Protein AF-A0A3D5VCF1-F1 (afdb_monomer)

Radius of gyration: 12.56 Å; Cα contacts (8 Å, |Δi|>4): 148; chains: 1; bounding box: 32×28×27 Å

Foldseek 3Di:
DDFDEAECDDPQARAACSQVVCVVCLPPPHQAYEYEPHDDDLVVLLVNLVSRVVSVHQYEYEYPDQDDPVVQVVSCVVSPHPYYYDYDDDD

Structure (mmCIF, N/CA/C/O backbone):
data_AF-A0A3D5VCF1-F1
#
_entry.id   AF-A0A3D5VCF1-F1
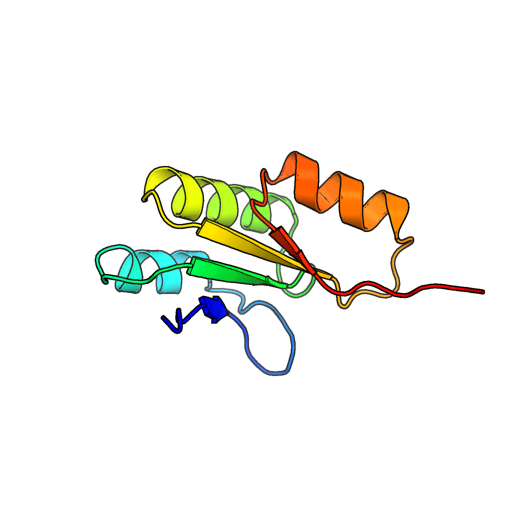#
loop_
_atom_site.group_PDB
_atom_site.id
_atom_site.type_symbol
_atom_site.label_atom_id
_atom_site.label_alt_id
_atom_site.label_comp_id
_atom_site.label_asym_id
_atom_site.label_entity_id
_atom_site.label_seq_id
_atom_site.pdbx_PDB_ins_code
_atom_site.Cartn_x
_atom_site.Cartn_y
_atom_site.Cartn_z
_atom_site.occupancy
_atom_site.B_iso_or_equiv
_atom_site.auth_seq_id
_atom_site.auth_comp_id
_atom_site.auth_asym_id
_atom_site.auth_atom_id
_atom_site.pdbx_PDB_model_num
ATOM 1 N N . MET A 1 1 ? -10.663 -18.111 9.706 1.00 65.00 1 MET A N 1
ATOM 2 C CA . MET A 1 1 ? -11.449 -16.864 9.568 1.00 65.00 1 MET A CA 1
ATOM 3 C C . MET A 1 1 ? -10.914 -16.113 8.357 1.00 65.00 1 MET A C 1
ATOM 5 O O . MET A 1 1 ? -9.700 -15.988 8.267 1.00 65.00 1 MET A O 1
ATOM 9 N N . ALA A 1 2 ? -11.759 -15.688 7.416 1.00 82.50 2 ALA A N 1
ATOM 10 C CA . ALA A 1 2 ? -11.324 -14.938 6.231 1.00 82.50 2 ALA A CA 1
ATOM 11 C C . ALA A 1 2 ? -11.307 -13.425 6.520 1.00 82.50 2 ALA A C 1
ATOM 13 O O . ALA A 1 2 ? -12.178 -12.938 7.240 1.00 82.50 2 ALA A O 1
ATOM 14 N N . GLY A 1 3 ? -10.330 -12.691 5.979 1.00 86.25 3 GLY A N 1
ATOM 15 C CA . GLY A 1 3 ? -10.208 -11.235 6.122 1.00 86.25 3 GLY A CA 1
ATOM 16 C C . GLY A 1 3 ? -10.212 -10.539 4.762 1.00 86.25 3 GLY A C 1
ATOM 17 O O . GLY A 1 3 ? -9.508 -10.966 3.852 1.00 86.25 3 GLY A O 1
ATOM 18 N N . LEU A 1 4 ? -11.001 -9.470 4.621 1.00 92.12 4 LEU A N 1
ATOM 19 C CA . LEU A 1 4 ? -11.035 -8.650 3.407 1.00 92.12 4 LEU A CA 1
ATOM 20 C C . LEU A 1 4 ? -9.918 -7.598 3.439 1.00 92.12 4 LEU A C 1
ATOM 22 O O . LEU A 1 4 ? -9.835 -6.804 4.381 1.00 92.12 4 LEU A O 1
ATOM 26 N N . ILE A 1 5 ? -9.112 -7.563 2.377 1.00 95.88 5 ILE A N 1
ATOM 27 C CA . ILE A 1 5 ? -8.165 -6.481 2.095 1.00 95.88 5 ILE A CA 1
ATOM 28 C C . ILE A 1 5 ? -8.776 -5.608 1.004 1.00 95.88 5 ILE A C 1
ATOM 30 O O . ILE A 1 5 ? -9.022 -6.074 -0.107 1.00 95.88 5 ILE A O 1
ATOM 34 N N . VAL A 1 6 ? -9.020 -4.336 1.312 1.00 97.56 6 VAL A N 1
ATOM 35 C CA . VAL A 1 6 ? -9.490 -3.377 0.306 1.00 97.56 6 VAL A CA 1
ATOM 36 C C . VAL A 1 6 ? -8.282 -2.774 -0.402 1.00 97.56 6 VAL A C 1
ATOM 38 O O . VAL A 1 6 ? -7.515 -2.023 0.202 1.00 97.56 6 VAL A O 1
ATOM 41 N N . MET A 1 7 ? -8.119 -3.096 -1.684 1.00 98.19 7 MET A N 1
ATOM 42 C CA . MET A 1 7 ? -7.070 -2.525 -2.528 1.00 98.19 7 MET A CA 1
ATOM 43 C C . MET A 1 7 ? -7.570 -1.239 -3.189 1.00 98.19 7 MET A C 1
ATOM 45 O O . MET A 1 7 ? -8.591 -1.237 -3.873 1.00 98.19 7 MET A O 1
ATOM 49 N N . LEU A 1 8 ? -6.857 -0.130 -2.983 1.00 98.50 8 LEU A N 1
ATOM 50 C CA . LEU A 1 8 ? -7.202 1.189 -3.529 1.00 98.50 8 LEU A CA 1
ATOM 51 C C . LEU A 1 8 ? -6.717 1.323 -4.978 1.00 98.50 8 LEU A C 1
ATOM 53 O O . LEU A 1 8 ? -5.870 2.160 -5.298 1.00 98.50 8 LEU A O 1
ATOM 57 N N . THR A 1 9 ? -7.225 0.454 -5.849 1.00 98.00 9 THR A N 1
ATOM 58 C CA . THR A 1 9 ? -6.718 0.265 -7.208 1.00 98.00 9 THR A CA 1
ATOM 59 C C . THR A 1 9 ? -7.827 0.256 -8.262 1.00 98.00 9 THR A C 1
ATOM 61 O O . THR A 1 9 ? -8.991 -0.017 -7.977 1.00 98.00 9 THR A O 1
ATOM 64 N N . LYS A 1 10 ? -7.457 0.590 -9.501 1.00 97.69 10 LYS A N 1
ATOM 65 C CA . LYS A 1 10 ? -8.264 0.449 -10.719 1.00 97.69 10 LYS A CA 1
ATOM 66 C C . LYS A 1 10 ? -7.317 0.143 -11.879 1.00 97.69 10 LYS A C 1
ATOM 68 O O . LYS A 1 10 ? -6.240 0.731 -11.936 1.00 97.69 10 LYS A O 1
ATOM 73 N N . ASP A 1 11 ? -7.708 -0.767 -12.770 1.00 95.81 11 ASP A N 1
ATOM 74 C CA . ASP A 1 11 ? -6.915 -1.163 -13.947 1.00 95.81 11 ASP A CA 1
ATOM 75 C C . ASP A 1 11 ? -5.459 -1.517 -13.579 1.00 95.81 11 ASP A C 1
ATOM 77 O O . ASP A 1 11 ? -4.499 -1.042 -14.184 1.00 95.81 11 ASP A O 1
ATOM 81 N N . ASP A 1 12 ? -5.315 -2.317 -12.516 1.00 94.75 12 ASP A N 1
ATOM 82 C CA . ASP A 1 12 ? -4.045 -2.793 -11.953 1.00 94.75 12 ASP A CA 1
ATOM 83 C C . ASP A 1 12 ? -3.082 -1.702 -11.440 1.00 94.75 12 ASP A C 1
ATOM 85 O O . ASP A 1 12 ? -1.881 -1.914 -11.298 1.00 94.75 12 ASP A O 1
ATOM 89 N N . LYS A 1 13 ? -3.600 -0.511 -11.116 1.00 96.94 13 LYS A N 1
ATOM 90 C CA . LYS A 1 13 ? -2.808 0.626 -10.617 1.00 96.94 13 LYS A CA 1
ATOM 91 C C . LYS A 1 13 ? -3.464 1.269 -9.412 1.00 96.94 13 LYS A C 1
ATOM 93 O O . LYS A 1 13 ? -4.687 1.266 -9.294 1.00 96.94 13 LYS A O 1
ATOM 98 N N . THR A 1 14 ? -2.672 1.869 -8.527 1.00 98.50 14 THR A N 1
ATOM 99 C CA . THR A 1 14 ? -3.226 2.689 -7.444 1.00 98.50 14 THR A CA 1
ATOM 100 C C . THR A 1 14 ? -3.939 3.901 -8.025 1.00 98.50 14 THR A C 1
ATOM 102 O O . THR A 1 14 ? -3.391 4.605 -8.874 1.00 98.50 14 THR A O 1
ATOM 105 N N . VAL A 1 15 ? -5.169 4.151 -7.576 1.00 98.31 15 VAL A N 1
ATOM 106 C CA . VAL A 1 15 ? -5.962 5.284 -8.071 1.00 98.31 15 VAL A CA 1
ATOM 107 C C . VAL A 1 15 ? -5.404 6.613 -7.564 1.00 98.31 15 VAL A C 1
ATOM 109 O O . VAL A 1 15 ? -5.007 6.738 -6.406 1.00 98.31 15 VAL A O 1
ATOM 112 N N . ALA A 1 16 ? -5.411 7.643 -8.413 1.00 98.00 16 ALA A N 1
ATOM 113 C CA . ALA A 1 16 ? -4.817 8.946 -8.094 1.00 98.00 16 ALA 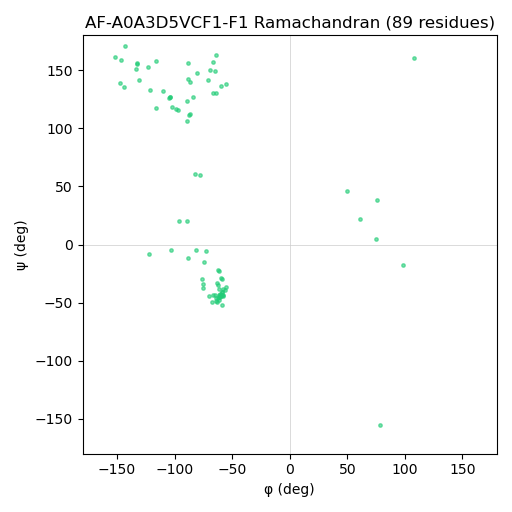A CA 1
ATOM 114 C C . ALA A 1 16 ? -5.443 9.626 -6.858 1.00 98.00 16 ALA A C 1
ATOM 116 O O . ALA A 1 16 ? -4.774 10.374 -6.150 1.00 98.00 16 ALA A O 1
ATOM 117 N N . ASN A 1 17 ? -6.718 9.346 -6.572 1.00 97.88 17 ASN A N 1
ATOM 118 C CA . ASN A 1 17 ? -7.455 9.869 -5.421 1.00 97.88 17 ASN A CA 1
ATOM 119 C C . ASN A 1 17 ? -7.483 8.902 -4.217 1.00 97.88 17 ASN A C 1
ATOM 121 O O . ASN A 1 17 ? -8.347 9.046 -3.349 1.00 97.88 17 ASN A O 1
ATOM 125 N N . ALA A 1 18 ? -6.561 7.934 -4.130 1.00 98.56 18 ALA A N 1
ATOM 126 C CA . ALA A 1 18 ? -6.563 6.899 -3.089 1.00 98.56 18 ALA A CA 1
ATOM 127 C C . ALA A 1 18 ? -6.586 7.460 -1.655 1.00 98.56 18 ALA A C 1
ATOM 129 O O . ALA A 1 18 ? -7.294 6.926 -0.808 1.00 98.56 18 ALA A O 1
ATOM 130 N N . CYS A 1 19 ? -5.898 8.574 -1.380 1.00 98.31 19 CYS A N 1
ATOM 131 C CA . CYS A 1 19 ? -5.971 9.258 -0.081 1.00 98.31 19 CYS A CA 1
ATOM 132 C C . CYS A 1 19 ? -7.400 9.699 0.280 1.00 98.31 19 CYS A C 1
ATOM 134 O O . CYS A 1 19 ? -7.830 9.549 1.425 1.00 98.31 19 CYS A O 1
ATOM 136 N N . ASN A 1 20 ? -8.153 10.218 -0.694 1.00 98.31 20 ASN A N 1
ATOM 137 C CA . ASN A 1 20 ? -9.533 10.653 -0.483 1.00 98.31 20 ASN A CA 1
ATOM 138 C C . ASN A 1 20 ? -10.455 9.453 -0.263 1.00 98.31 20 ASN A C 1
ATOM 140 O O . ASN A 1 20 ? -11.253 9.472 0.670 1.00 98.31 20 ASN A O 1
ATOM 144 N N . LEU A 1 21 ? -10.304 8.394 -1.065 1.00 98.31 21 LEU A N 1
ATOM 145 C CA . LEU A 1 21 ? -11.067 7.156 -0.887 1.00 98.31 21 LEU A CA 1
ATOM 146 C C . LEU A 1 21 ? -10.790 6.520 0.472 1.00 98.31 21 LEU A C 1
ATOM 148 O O . LEU A 1 21 ? -11.724 6.167 1.186 1.00 98.31 21 LEU A O 1
ATOM 152 N N . PHE A 1 22 ? -9.520 6.445 0.877 1.00 98.50 22 PHE A N 1
ATOM 153 C CA . PHE A 1 22 ? -9.163 5.937 2.193 1.00 98.50 22 PHE A CA 1
ATOM 154 C C . PHE A 1 22 ? -9.842 6.740 3.306 1.00 98.50 22 PHE A C 1
ATOM 156 O O . PHE A 1 22 ? -10.421 6.159 4.218 1.00 98.50 22 PHE A O 1
ATOM 163 N N . ASN A 1 23 ? -9.842 8.072 3.214 1.00 97.94 23 ASN A N 1
ATOM 164 C CA . ASN A 1 23 ? -10.522 8.919 4.192 1.00 97.94 23 ASN A CA 1
ATOM 165 C C . ASN A 1 23 ? -12.029 8.646 4.307 1.00 97.94 23 ASN A C 1
ATOM 167 O O . ASN A 1 23 ? -12.564 8.816 5.401 1.00 97.94 23 ASN A O 1
ATOM 171 N N . GLN A 1 24 ? -12.689 8.207 3.231 1.00 97.88 24 GLN A N 1
ATOM 172 C CA . GLN A 1 24 ? -14.108 7.837 3.243 1.00 97.88 24 GLN A CA 1
ATOM 173 C C . GLN A 1 24 ? -14.355 6.479 3.914 1.00 97.88 24 GLN A C 1
ATOM 175 O O . GLN A 1 24 ? -15.370 6.308 4.578 1.00 97.88 24 GLN A O 1
ATOM 180 N N . ILE A 1 25 ? -13.422 5.528 3.783 1.00 96.75 25 ILE A N 1
ATOM 181 C CA . ILE A 1 25 ? -13.592 4.151 4.285 1.00 96.75 25 ILE A CA 1
ATOM 182 C C . ILE A 1 25 ? -12.832 3.856 5.589 1.00 96.75 25 ILE A C 1
ATOM 184 O O . ILE A 1 25 ? -12.944 2.762 6.140 1.00 96.75 25 ILE A O 1
ATOM 188 N N . LYS A 1 26 ? -12.024 4.792 6.107 1.00 95.94 26 LYS A N 1
ATOM 189 C CA . LYS A 1 26 ? -11.113 4.535 7.243 1.00 95.94 26 LYS A CA 1
ATOM 190 C C . LYS A 1 26 ? -11.816 4.120 8.537 1.00 95.94 26 LYS A C 1
ATOM 192 O O . LYS A 1 26 ? -11.178 3.491 9.378 1.00 95.94 26 LYS A O 1
ATOM 197 N N . THR A 1 27 ? -13.092 4.458 8.710 1.00 96.31 27 THR A N 1
ATOM 198 C CA . THR A 1 27 ? -13.905 4.076 9.877 1.00 96.31 27 THR A CA 1
ATOM 199 C C . THR A 1 27 ? -14.598 2.725 9.702 1.00 96.31 27 THR A C 1
ATOM 201 O O . THR A 1 27 ? -15.079 2.165 10.683 1.00 96.31 27 THR A O 1
ATOM 204 N N . C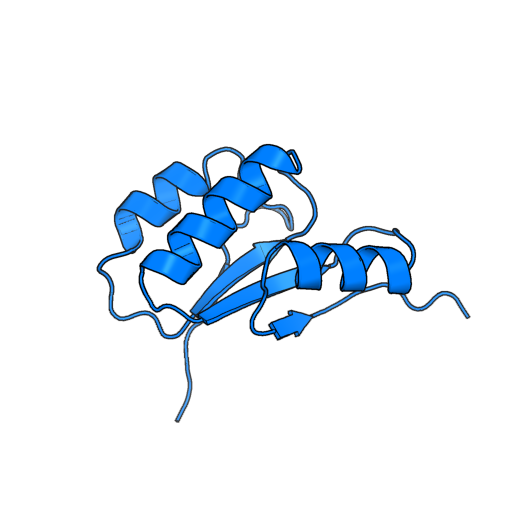YS A 1 28 ? -14.615 2.160 8.491 1.00 95.31 28 CYS A N 1
ATOM 205 C CA . CYS A 1 28 ? -15.175 0.836 8.250 1.00 95.31 28 CYS A CA 1
ATOM 206 C C . CYS A 1 28 ? -14.356 -0.248 8.985 1.00 95.31 28 CYS A C 1
ATOM 208 O O . CYS A 1 28 ? -13.128 -0.110 9.127 1.00 95.31 28 CYS A O 1
ATOM 210 N N . PRO A 1 29 ? -14.998 -1.351 9.415 1.00 92.75 29 PRO A N 1
ATOM 211 C CA . PRO A 1 29 ? -14.351 -2.459 10.119 1.00 92.75 29 PRO A CA 1
ATOM 212 C C . PRO A 1 29 ? -13.587 -3.374 9.144 1.00 92.75 29 PRO A C 1
ATOM 214 O O . PRO A 1 29 ? -13.889 -4.554 8.992 1.00 92.75 29 PRO A O 1
ATOM 217 N N . LEU A 1 30 ? -12.607 -2.812 8.435 1.00 92.94 30 LEU A N 1
ATOM 218 C CA . LEU A 1 30 ? -11.763 -3.542 7.488 1.00 92.94 30 LEU A CA 1
ATOM 219 C C . LEU A 1 30 ? -10.574 -4.175 8.209 1.00 92.94 30 LEU A C 1
ATOM 221 O O . LEU A 1 30 ? -9.949 -3.529 9.051 1.00 92.94 30 LEU A O 1
ATOM 225 N N . HIS A 1 31 ? -10.227 -5.401 7.816 1.00 93.19 31 HIS A N 1
ATOM 226 C CA . HIS A 1 31 ? -9.031 -6.082 8.307 1.00 93.19 31 HIS A CA 1
ATOM 227 C C . HIS A 1 31 ? -7.754 -5.388 7.813 1.00 93.19 31 HIS A C 1
ATOM 229 O O . HIS A 1 31 ? -6.861 -5.068 8.598 1.00 93.19 31 HIS A O 1
ATOM 235 N N . GLY A 1 32 ? -7.695 -5.117 6.508 1.00 96.50 32 GLY A N 1
ATOM 236 C CA . GLY A 1 32 ? -6.545 -4.497 5.870 1.00 96.50 32 GLY A CA 1
ATOM 237 C C . GLY A 1 32 ? -6.928 -3.586 4.715 1.00 96.50 32 GLY A C 1
ATOM 238 O O . GLY A 1 32 ? -8.003 -3.699 4.123 1.00 96.50 32 GLY A O 1
ATOM 239 N N . VAL A 1 33 ? -6.018 -2.676 4.398 1.00 98.44 33 VAL A N 1
ATOM 240 C CA . VAL A 1 33 ? -6.080 -1.813 3.219 1.00 98.44 33 VAL A CA 1
ATOM 241 C C . VAL A 1 33 ? -4.731 -1.878 2.529 1.00 98.44 33 VAL A C 1
ATOM 243 O O . VAL A 1 33 ? -3.691 -1.912 3.189 1.00 98.44 33 VAL A O 1
ATOM 246 N N . GLY A 1 34 ? -4.739 -1.878 1.204 1.00 98.25 34 GLY A N 1
ATOM 247 C CA . GLY A 1 34 ? -3.506 -1.876 0.443 1.00 98.25 34 GLY A CA 1
ATOM 248 C C . GLY A 1 34 ? -3.560 -1.051 -0.823 1.00 98.25 34 GLY A C 1
ATOM 249 O O . GLY A 1 34 ? -4.607 -0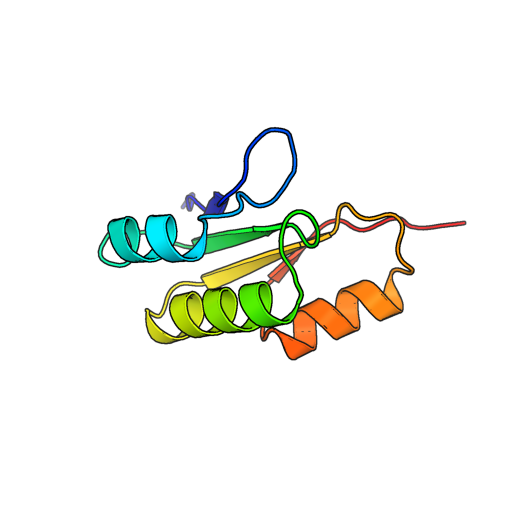.551 -1.238 1.00 98.25 34 GLY A O 1
ATOM 250 N N . PHE A 1 35 ? -2.389 -0.882 -1.419 1.00 98.56 35 PHE A N 1
ATOM 251 C CA . PHE A 1 35 ? -2.221 -0.225 -2.706 1.00 98.56 35 PHE A CA 1
ATOM 252 C C . PHE A 1 35 ? -0.981 -0.767 -3.423 1.00 98.56 35 PHE A C 1
ATOM 254 O O . PHE A 1 35 ? -0.109 -1.385 -2.807 1.00 98.56 35 PHE A O 1
ATOM 261 N N . LYS A 1 36 ? -0.930 -0.539 -4.735 1.00 97.56 36 LYS A N 1
ATOM 262 C CA . LYS A 1 36 ? 0.165 -0.956 -5.610 1.00 97.56 36 LYS A CA 1
ATOM 263 C C . LYS A 1 36 ? 1.269 0.096 -5.673 1.00 97.56 36 LYS A C 1
ATOM 265 O O . LYS A 1 36 ? 1.031 1.291 -5.488 1.00 97.56 36 LYS A O 1
ATOM 270 N N . ASP A 1 37 ? 2.475 -0.335 -5.998 1.00 95.62 37 ASP A N 1
ATOM 271 C CA . ASP A 1 37 ? 3.665 0.512 -6.075 1.00 95.62 37 ASP A CA 1
ATOM 272 C C . ASP A 1 37 ? 3.710 1.470 -7.283 1.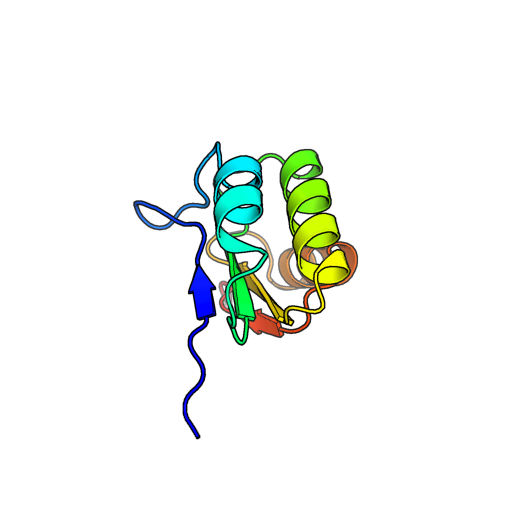00 95.62 37 ASP A C 1
ATOM 274 O O . ASP A 1 37 ? 4.597 2.332 -7.348 1.00 95.62 37 ASP A O 1
ATOM 278 N N . ILE A 1 38 ? 2.725 1.355 -8.184 1.00 95.06 38 ILE A N 1
ATOM 279 C CA . ILE A 1 38 ? 2.488 2.216 -9.349 1.00 95.06 38 ILE A CA 1
ATOM 280 C C . ILE A 1 38 ? 1.156 2.977 -9.252 1.00 95.06 38 ILE A C 1
ATOM 282 O O . ILE A 1 38 ? 0.216 2.560 -8.576 1.00 95.06 38 ILE A O 1
ATOM 286 N N . GLY A 1 39 ? 1.054 4.093 -9.980 1.00 96.88 39 GLY A N 1
ATOM 287 C CA . GLY A 1 39 ? -0.149 4.939 -10.052 1.00 96.88 39 GLY A CA 1
ATOM 288 C C . GLY A 1 39 ? -0.117 6.170 -9.140 1.00 96.88 39 GLY A C 1
ATOM 289 O O . GLY A 1 39 ? -0.816 7.145 -9.403 1.00 96.88 39 GLY A O 1
ATOM 290 N N . LEU A 1 40 ? 0.762 6.186 -8.132 1.00 97.69 40 LEU A N 1
ATOM 291 C CA . LEU A 1 40 ? 1.018 7.347 -7.277 1.00 97.69 40 LEU A CA 1
ATOM 292 C C . LEU A 1 40 ? 2.493 7.748 -7.283 1.00 97.69 40 LEU A C 1
ATOM 294 O O . LEU A 1 40 ? 3.390 6.920 -7.433 1.00 97.69 40 LEU A O 1
ATOM 298 N N . ARG A 1 41 ? 2.749 9.036 -7.031 1.00 96.75 41 ARG A N 1
ATOM 299 C CA . ARG A 1 41 ? 4.088 9.520 -6.663 1.00 96.75 41 ARG A CA 1
ATOM 300 C C . ARG A 1 41 ? 4.454 9.011 -5.269 1.00 96.75 41 ARG A C 1
ATOM 302 O O . ARG A 1 41 ? 3.583 8.872 -4.412 1.00 96.75 41 ARG A O 1
ATOM 309 N N . TYR A 1 42 ? 5.744 8.807 -5.007 1.00 95.50 42 TYR A N 1
ATOM 310 C CA . TYR A 1 42 ? 6.214 8.276 -3.720 1.00 95.50 42 TYR A CA 1
ATOM 311 C C . TYR A 1 42 ? 5.767 9.104 -2.506 1.00 95.50 42 TYR A C 1
ATOM 313 O O . TYR A 1 42 ? 5.338 8.541 -1.504 1.00 95.50 42 TYR A O 1
ATOM 321 N N . THR A 1 43 ? 5.758 10.433 -2.618 1.00 97.12 43 THR A N 1
ATOM 322 C CA . THR A 1 43 ? 5.268 11.320 -1.551 1.00 97.12 43 THR A CA 1
ATOM 323 C C . THR A 1 43 ? 3.786 11.100 -1.228 1.00 97.12 43 THR A C 1
ATOM 325 O O . THR A 1 43 ? 3.387 11.190 -0.069 1.00 97.12 43 THR A O 1
ATOM 328 N N . GLU A 1 44 ? 2.960 10.772 -2.224 1.00 98.25 44 GLU A N 1
ATOM 329 C CA . GLU A 1 44 ? 1.543 10.447 -2.021 1.00 98.25 44 GLU A CA 1
ATOM 330 C C . GLU A 1 44 ? 1.370 9.042 -1.429 1.00 98.25 44 GLU A C 1
ATOM 332 O O . GLU A 1 44 ? 0.557 8.860 -0.524 1.00 98.25 44 GLU A O 1
ATOM 337 N N . MET A 1 45 ? 2.200 8.075 -1.841 1.00 98.25 45 MET A N 1
ATOM 338 C CA . MET A 1 45 ? 2.254 6.753 -1.200 1.00 98.25 45 MET A CA 1
ATOM 339 C C . MET A 1 45 ? 2.597 6.860 0.291 1.00 98.25 45 MET A C 1
ATOM 341 O O . MET A 1 45 ? 1.950 6.219 1.115 1.00 98.25 45 MET A O 1
ATOM 345 N N . GLN A 1 46 ? 3.564 7.707 0.664 1.00 98.38 46 GLN A N 1
ATOM 346 C CA . GLN A 1 46 ? 3.934 7.938 2.066 1.00 98.38 46 GLN A CA 1
ATOM 347 C C . GLN A 1 46 ? 2.775 8.516 2.887 1.00 98.38 46 GLN A C 1
ATOM 349 O O . GLN A 1 46 ? 2.528 8.066 4.011 1.00 98.38 46 GLN A O 1
ATOM 354 N N . LYS A 1 47 ? 2.039 9.489 2.332 1.00 98.38 47 LYS A N 1
ATOM 355 C CA . LYS A 1 47 ? 0.846 10.060 2.980 1.00 98.38 47 LYS A CA 1
ATOM 356 C C . LYS A 1 47 ? -0.227 8.996 3.199 1.00 98.38 47 LYS A C 1
ATOM 358 O O . LYS A 1 47 ? -0.746 8.880 4.310 1.00 98.38 47 LYS A O 1
ATOM 363 N N . LEU A 1 48 ? -0.519 8.200 2.169 1.00 98.75 48 LEU A N 1
ATOM 364 C CA . LEU A 1 48 ? -1.516 7.135 2.228 1.00 98.75 48 LEU A CA 1
ATOM 365 C C . LEU A 1 48 ? -1.135 6.051 3.245 1.00 98.75 48 LEU A C 1
ATOM 367 O O . LEU A 1 48 ? -1.936 5.736 4.121 1.00 98.75 48 LEU A O 1
ATOM 371 N N . ALA A 1 49 ? 0.099 5.543 3.193 1.00 98.50 49 ALA A N 1
ATOM 372 C CA . ALA A 1 49 ? 0.604 4.547 4.138 1.00 98.50 49 ALA A CA 1
ATOM 373 C C . ALA A 1 49 ? 0.536 5.049 5.589 1.00 98.50 49 ALA A C 1
ATOM 375 O O . ALA A 1 49 ? 0.074 4.342 6.485 1.00 98.50 49 ALA A O 1
ATOM 376 N N . THR A 1 50 ? 0.920 6.310 5.819 1.00 98.31 50 THR A N 1
ATOM 377 C CA . THR A 1 50 ? 0.822 6.945 7.141 1.00 98.31 50 THR A CA 1
ATOM 378 C C . THR A 1 50 ? -0.625 7.004 7.627 1.00 98.31 50 THR A C 1
ATOM 380 O O . THR A 1 50 ? -0.892 6.710 8.791 1.00 98.31 50 THR A O 1
ATOM 383 N N . ALA A 1 51 ? -1.568 7.368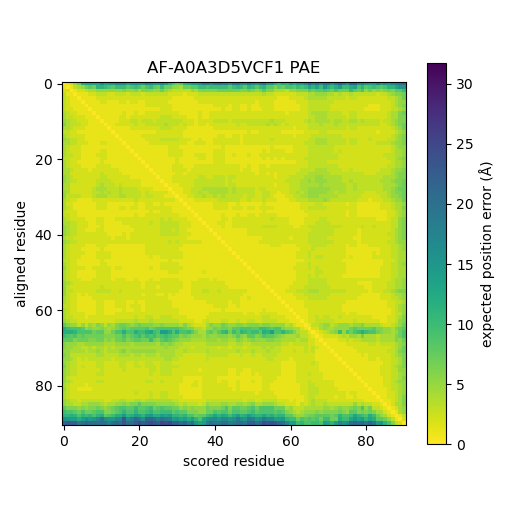 6.754 1.00 98.31 51 ALA A N 1
ATOM 384 C CA . ALA A 1 51 ? -2.985 7.431 7.096 1.00 98.31 51 ALA A CA 1
ATOM 385 C C . ALA A 1 51 ? -3.560 6.041 7.426 1.00 98.31 51 ALA A C 1
ATOM 387 O O . ALA A 1 51 ? -4.256 5.903 8.435 1.00 98.31 51 ALA A O 1
ATOM 388 N N . ILE A 1 52 ? -3.224 5.015 6.634 1.00 98.38 52 ILE A N 1
ATOM 389 C CA . ILE A 1 52 ? -3.632 3.622 6.881 1.00 98.38 52 ILE A CA 1
ATOM 390 C C . ILE A 1 52 ? -3.129 3.166 8.248 1.00 98.38 52 ILE A C 1
ATOM 392 O O . ILE A 1 52 ? -3.930 2.769 9.094 1.00 98.38 52 ILE A O 1
ATOM 396 N N . LYS A 1 53 ? -1.834 3.333 8.521 1.00 97.50 53 LYS A N 1
ATOM 397 C CA . LYS A 1 53 ? -1.238 2.951 9.806 1.00 97.50 53 LYS A CA 1
ATOM 398 C C . LYS A 1 53 ? -1.854 3.680 10.996 1.00 97.50 53 LYS A C 1
ATOM 400 O O . LYS A 1 53 ? -2.171 3.053 12.001 1.00 97.50 53 LYS A O 1
ATOM 405 N N . LYS A 1 54 ? -2.072 4.995 10.886 1.00 97.12 54 LYS A N 1
ATOM 406 C CA . LYS A 1 54 ? -2.717 5.789 11.948 1.00 97.12 54 LYS A CA 1
ATOM 407 C C . LYS A 1 54 ? -4.153 5.344 12.239 1.00 97.12 54 LYS A C 1
ATOM 409 O O . LYS A 1 54 ? -4.643 5.606 13.329 1.00 97.12 54 LYS A O 1
ATOM 414 N N . SER A 1 55 ? -4.819 4.673 11.298 1.00 96.88 55 SER A N 1
ATOM 415 C CA . SER A 1 55 ? -6.155 4.103 11.516 1.00 96.88 55 SER A CA 1
ATOM 416 C C . SER A 1 55 ? -6.154 2.751 12.244 1.00 96.88 55 SER A C 1
ATOM 418 O O . SER A 1 55 ? -7.227 2.214 12.508 1.00 96.88 55 SER A O 1
ATOM 420 N N . GLY A 1 56 ? -4.977 2.174 12.524 1.00 96.00 56 GLY A N 1
ATOM 421 C CA . GLY A 1 56 ? -4.834 0.845 13.127 1.00 96.00 56 GLY A CA 1
ATOM 422 C C . GLY A 1 56 ? -5.106 -0.326 12.173 1.00 96.00 56 GLY A C 1
ATOM 423 O O . GLY A 1 56 ? -5.103 -1.475 12.605 1.00 96.00 56 GLY A O 1
ATOM 424 N N . LYS A 1 57 ? -5.343 -0.058 10.883 1.00 96.44 57 LYS A N 1
ATOM 425 C CA . LYS A 1 57 ? -5.553 -1.083 9.849 1.00 96.44 57 LYS A CA 1
ATOM 426 C C . LYS A 1 57 ? -4.223 -1.655 9.369 1.00 96.44 57 LYS A C 1
ATOM 428 O O . LYS A 1 57 ? -3.239 -0.922 9.274 1.00 96.44 57 LYS A O 1
ATOM 433 N N . LYS A 1 58 ? -4.219 -2.939 8.997 1.00 97.56 58 LYS A N 1
ATOM 434 C CA . LYS A 1 58 ? -3.058 -3.576 8.367 1.00 97.56 58 LYS A CA 1
ATOM 435 C C . LYS A 1 58 ? -2.803 -2.984 6.985 1.00 97.56 58 LYS A C 1
ATOM 437 O O . LYS A 1 58 ? -3.731 -2.883 6.180 1.00 97.56 58 LYS A O 1
ATOM 442 N N . PHE A 1 59 ? -1.560 -2.592 6.728 1.00 98.31 59 PHE A N 1
ATOM 443 C CA . PHE A 1 59 ? -1.138 -2.001 5.466 1.00 98.31 59 PHE A CA 1
ATOM 444 C C . PHE A 1 59 ? -0.466 -3.043 4.562 1.00 98.31 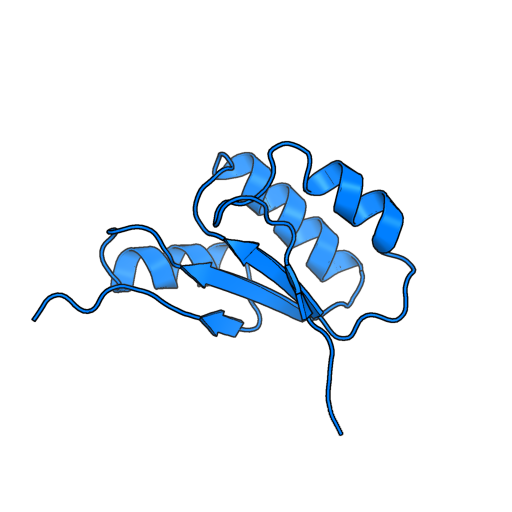59 PHE A C 1
ATOM 446 O O . PHE A 1 59 ? 0.606 -3.558 4.877 1.00 98.31 59 PHE A O 1
ATOM 453 N N . TYR A 1 60 ? -1.087 -3.304 3.412 1.00 98.25 60 TYR A N 1
ATOM 454 C CA . TYR A 1 60 ? -0.583 -4.203 2.374 1.00 98.25 60 TYR A CA 1
ATOM 455 C C . TYR A 1 60 ? -0.006 -3.405 1.203 1.00 98.25 60 TYR A C 1
ATOM 457 O O . TYR A 1 60 ? -0.680 -2.542 0.637 1.00 98.25 60 TYR A O 1
ATOM 465 N N . PHE A 1 61 ? 1.231 -3.700 0.814 1.00 97.94 61 PHE A N 1
ATOM 466 C CA . PHE A 1 61 ? 1.890 -3.052 -0.316 1.00 97.94 61 PHE A CA 1
ATOM 467 C C . PHE A 1 61 ? 2.177 -4.075 -1.413 1.00 97.94 61 PHE A C 1
ATOM 469 O O . PHE A 1 61 ? 2.907 -5.040 -1.193 1.00 97.94 61 PHE A O 1
ATOM 476 N N . GLU A 1 62 ? 1.579 -3.883 -2.585 1.00 97.00 62 GLU A N 1
ATOM 477 C CA . GLU A 1 62 ? 1.710 -4.810 -3.710 1.00 97.00 62 GLU A CA 1
ATOM 478 C C . GLU A 1 62 ? 2.667 -4.245 -4.765 1.00 97.00 62 GLU A C 1
ATOM 480 O O . GLU A 1 62 ? 2.507 -3.120 -5.237 1.00 97.00 62 GLU A O 1
ATOM 485 N N . ILE A 1 63 ? 3.666 -5.035 -5.138 1.00 94.69 63 ILE A N 1
ATOM 486 C CA . ILE A 1 63 ? 4.655 -4.692 -6.152 1.00 94.69 63 ILE A CA 1
ATOM 487 C C . ILE A 1 63 ? 4.217 -5.319 -7.473 1.00 94.69 63 ILE A C 1
ATOM 489 O O . ILE A 1 63 ? 4.179 -6.542 -7.612 1.00 94.69 63 ILE A O 1
ATOM 493 N N . VAL A 1 64 ? 3.920 -4.469 -8.452 1.00 93.31 64 VAL A N 1
ATOM 494 C CA . VAL A 1 64 ? 3.626 -4.870 -9.837 1.00 93.31 64 VAL A CA 1
ATOM 495 C C . VAL A 1 64 ? 4.557 -4.211 -10.851 1.00 93.31 64 VAL A C 1
ATOM 497 O O . VAL A 1 64 ? 4.535 -4.565 -12.031 1.00 93.31 64 VAL A O 1
ATOM 500 N N . SER A 1 65 ? 5.382 -3.251 -10.422 1.00 86.06 65 SER A N 1
ATOM 501 C CA . SER A 1 65 ? 6.409 -2.682 -11.288 1.00 86.06 65 SER A CA 1
ATOM 502 C C . SER A 1 65 ? 7.458 -3.722 -11.693 1.00 86.06 65 SER A C 1
ATOM 504 O O . SER A 1 65 ? 7.606 -4.792 -11.102 1.00 86.06 65 SER A O 1
ATOM 506 N N . THR A 1 66 ? 8.216 -3.389 -12.736 1.00 83.50 66 THR A N 1
ATOM 507 C CA . THR A 1 66 ? 9.378 -4.167 -13.176 1.00 83.50 66 THR A CA 1
ATOM 508 C C . THR A 1 66 ? 10.664 -3.724 -12.478 1.00 83.50 66 THR A C 1
ATOM 510 O O . THR A 1 66 ? 11.748 -3.926 -13.022 1.00 83.50 66 THR A O 1
ATOM 513 N N . GLU A 1 67 ? 10.551 -3.042 -11.334 1.00 79.94 67 GLU A N 1
ATOM 514 C CA . GLU A 1 67 ? 11.708 -2.660 -10.534 1.00 79.94 67 GLU A CA 1
ATOM 515 C C . GLU A 1 67 ? 12.388 -3.900 -9.943 1.00 79.94 67 GLU A C 1
ATOM 517 O O . GLU A 1 67 ? 11.791 -4.966 -9.784 1.00 79.94 67 GLU A O 1
ATOM 522 N N . ASP A 1 68 ? 13.664 -3.736 -9.611 1.00 86.12 68 ASP A N 1
ATOM 523 C CA .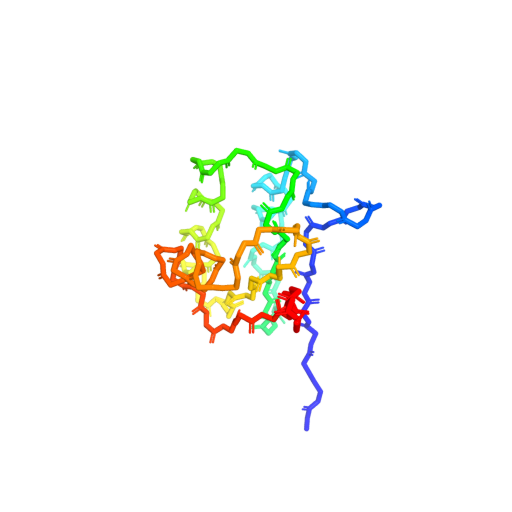 ASP A 1 68 ? 14.426 -4.740 -8.885 1.00 86.12 68 ASP A CA 1
ATOM 524 C C . ASP A 1 68 ? 13.726 -5.111 -7.559 1.00 86.12 68 ASP A C 1
ATOM 526 O O . ASP A 1 68 ? 13.193 -4.243 -6.850 1.00 86.12 68 ASP A O 1
ATOM 530 N N . ALA A 1 69 ? 13.710 -6.406 -7.232 1.00 83.94 69 ALA A N 1
ATOM 531 C CA . ALA A 1 69 ? 12.993 -6.924 -6.071 1.00 83.94 69 ALA A CA 1
ATOM 532 C C . ALA A 1 69 ? 13.525 -6.332 -4.755 1.00 83.94 69 ALA A C 1
ATOM 534 O O . ALA A 1 69 ? 12.729 -5.981 -3.882 1.00 83.94 69 ALA A O 1
ATOM 535 N N . GLU A 1 70 ? 14.842 -6.139 -4.626 1.00 88.50 70 GLU A N 1
ATOM 536 C CA . GLU A 1 70 ? 15.450 -5.550 -3.431 1.00 88.50 70 GLU A CA 1
ATOM 537 C C . GLU A 1 70 ? 14.984 -4.103 -3.253 1.00 88.50 70 GLU A C 1
ATOM 539 O O . GLU A 1 70 ? 14.497 -3.725 -2.184 1.00 88.50 70 GLU A O 1
ATOM 544 N N . LYS A 1 71 ? 15.040 -3.297 -4.320 1.00 88.94 71 LYS A N 1
ATOM 545 C CA . LYS A 1 71 ? 14.563 -1.901 -4.287 1.00 88.94 71 LYS A CA 1
ATOM 546 C C . LYS A 1 71 ? 13.085 -1.814 -3.915 1.00 88.94 71 LYS A C 1
ATOM 548 O O . LYS A 1 71 ? 12.696 -0.955 -3.116 1.00 88.94 71 LYS A O 1
ATOM 553 N N . SER A 1 72 ? 12.281 -2.724 -4.448 1.00 88.31 72 SER A N 1
ATOM 554 C CA . SER A 1 72 ? 10.843 -2.778 -4.199 1.00 88.31 72 SER A CA 1
ATOM 555 C C . SER A 1 72 ? 10.528 -3.133 -2.741 1.00 88.31 72 SER A C 1
ATOM 557 O O . SER A 1 72 ? 9.711 -2.466 -2.097 1.00 88.31 72 SER A O 1
ATOM 559 N N . VAL A 1 73 ? 11.240 -4.111 -2.172 1.00 90.94 73 VAL A N 1
ATOM 560 C CA . VAL A 1 73 ? 11.134 -4.468 -0.748 1.00 90.94 73 VAL A CA 1
ATOM 561 C C . VAL A 1 73 ? 11.567 -3.298 0.136 1.00 90.94 73 VAL A C 1
ATOM 563 O O . VAL A 1 73 ? 10.838 -2.921 1.054 1.00 90.94 73 VAL A O 1
ATOM 566 N N . GLN A 1 74 ? 12.693 -2.647 -0.172 1.00 93.44 74 GLN A N 1
ATOM 567 C CA . GLN A 1 74 ? 13.168 -1.473 0.570 1.00 93.44 74 GLN A CA 1
ATOM 568 C C . GLN A 1 74 ? 12.143 -0.330 0.569 1.00 93.44 74 GLN A C 1
ATOM 570 O O . GLN A 1 74 ? 11.951 0.344 1.584 1.00 93.44 74 GLN A O 1
ATOM 575 N N . LYS A 1 75 ? 11.446 -0.113 -0.551 1.00 94.00 75 LYS A N 1
ATOM 576 C CA . LYS A 1 75 ? 10.354 0.864 -0.657 1.00 94.00 75 LYS A CA 1
ATOM 577 C C . LYS A 1 75 ? 9.180 0.490 0.253 1.00 94.00 75 LYS A C 1
ATOM 579 O O . LYS A 1 75 ? 8.706 1.346 0.998 1.00 94.00 75 LYS A O 1
ATOM 584 N N . GLY A 1 76 ? 8.753 -0.774 0.250 1.00 95.56 76 GLY A N 1
ATOM 585 C CA . GLY A 1 76 ? 7.693 -1.266 1.138 1.00 95.56 76 GLY A CA 1
ATOM 586 C C . GLY A 1 76 ? 8.043 -1.130 2.624 1.00 95.56 76 GLY A C 1
ATOM 587 O O . GLY A 1 76 ? 7.228 -0.636 3.407 1.00 95.56 76 GLY A O 1
ATOM 588 N N . LEU A 1 77 ? 9.282 -1.462 3.003 1.00 96.62 77 LEU A N 1
ATOM 589 C CA . LEU A 1 77 ? 9.791 -1.291 4.368 1.00 96.62 77 LEU A CA 1
ATOM 590 C C . LEU A 1 77 ? 9.777 0.181 4.800 1.00 96.62 77 LEU A C 1
ATOM 592 O O . LEU A 1 77 ? 9.286 0.502 5.881 1.00 96.62 77 LEU A O 1
ATOM 596 N N . LYS A 1 78 ? 10.237 1.097 3.937 1.00 97.44 78 LYS A N 1
ATOM 597 C CA . LYS A 1 78 ? 10.219 2.549 4.203 1.00 97.44 78 LYS A CA 1
ATOM 598 C C . LYS A 1 78 ? 8.807 3.117 4.346 1.00 97.44 78 LYS A C 1
ATOM 600 O O . LYS A 1 78 ? 8.600 4.043 5.127 1.00 97.44 78 LYS A O 1
ATOM 605 N N . LEU A 1 79 ? 7.835 2.574 3.613 1.00 98.00 79 LEU A N 1
ATOM 606 C CA . LEU A 1 79 ? 6.420 2.927 3.767 1.00 98.00 79 LEU A CA 1
ATOM 607 C C . LEU A 1 79 ? 5.800 2.314 5.038 1.00 98.00 79 LEU A C 1
ATOM 609 O O . LEU A 1 79 ? 4.745 2.762 5.488 1.00 98.00 79 LEU A O 1
ATOM 613 N N . GLY A 1 80 ? 6.467 1.332 5.648 1.00 97.81 80 GLY A N 1
ATOM 614 C CA . GLY A 1 80 ? 6.014 0.639 6.847 1.00 97.81 80 GLY A CA 1
ATOM 615 C C . GLY A 1 80 ? 4.905 -0.370 6.570 1.00 97.81 80 GLY A C 1
ATOM 616 O O . GLY A 1 80 ? 3.970 -0.445 7.362 1.00 97.81 80 GLY A O 1
ATOM 617 N N . ALA A 1 81 ? 4.977 -1.082 5.443 1.00 98.12 81 ALA A N 1
ATOM 618 C CA . ALA A 1 81 ? 4.045 -2.156 5.114 1.00 98.12 81 ALA A CA 1
ATOM 619 C C . ALA A 1 81 ? 4.073 -3.270 6.175 1.00 98.12 81 ALA A C 1
ATOM 621 O O . ALA A 1 81 ? 5.145 -3.694 6.603 1.00 98.12 81 ALA A O 1
ATOM 622 N N . ASP A 1 82 ? 2.895 -3.757 6.572 1.00 98.06 82 ASP A N 1
ATOM 623 C CA . ASP A 1 82 ? 2.760 -4.969 7.389 1.00 98.06 82 ASP A CA 1
ATOM 624 C C . ASP A 1 82 ? 2.985 -6.231 6.545 1.00 98.06 82 ASP A C 1
ATOM 626 O O . ASP A 1 82 ? 3.433 -7.254 7.057 1.00 98.06 82 ASP A O 1
ATOM 630 N N . ALA A 1 83 ? 2.656 -6.160 5.254 1.00 96.75 83 ALA A N 1
ATOM 631 C CA . ALA A 1 83 ? 2.893 -7.217 4.287 1.00 96.75 83 ALA A CA 1
ATOM 632 C C . ALA A 1 83 ? 3.263 -6.617 2.929 1.00 96.75 83 ALA A C 1
ATOM 634 O O . ALA A 1 83 ? 2.621 -5.678 2.450 1.00 96.75 83 ALA A O 1
ATOM 635 N N . ILE A 1 84 ? 4.292 -7.189 2.311 1.00 96.25 84 ILE A N 1
ATOM 636 C CA . ILE A 1 84 ? 4.724 -6.877 0.950 1.00 96.25 84 ILE A CA 1
ATOM 637 C C . ILE A 1 84 ? 4.395 -8.093 0.086 1.00 96.25 84 ILE A C 1
ATOM 639 O O . ILE A 1 84 ? 4.668 -9.224 0.486 1.00 96.25 84 ILE A O 1
ATOM 643 N N . MET A 1 85 ? 3.777 -7.868 -1.069 1.00 94.25 85 MET A N 1
ATOM 644 C CA . MET A 1 85 ? 3.324 -8.930 -1.970 1.00 94.25 8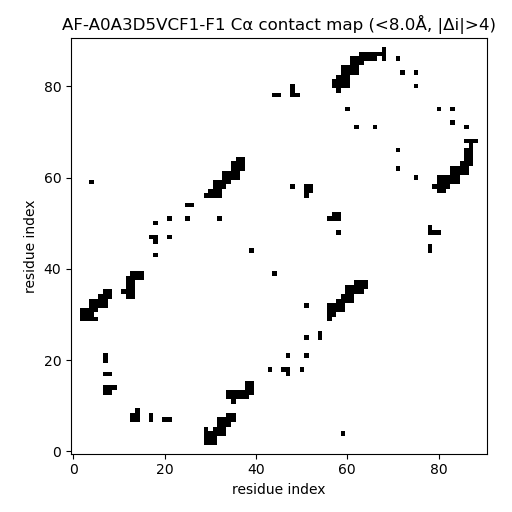5 MET A CA 1
ATOM 645 C C . MET A 1 85 ? 3.735 -8.627 -3.407 1.00 94.25 85 MET A C 1
ATOM 647 O O . MET A 1 85 ? 3.870 -7.463 -3.777 1.00 94.25 85 MET A O 1
ATOM 651 N N . GLY A 1 86 ? 3.866 -9.666 -4.228 1.00 90.94 86 GLY A N 1
ATOM 652 C CA . GLY A 1 86 ? 4.236 -9.523 -5.634 1.00 90.94 86 GLY A CA 1
ATOM 653 C C . GLY A 1 86 ? 5.731 -9.278 -5.834 1.00 90.94 86 GLY A C 1
ATOM 654 O O . GLY A 1 86 ? 6.557 -9.662 -5.007 1.00 90.94 86 GLY A O 1
ATOM 655 N N . GLY A 1 87 ? 6.064 -8.646 -6.954 1.00 84.19 87 GLY A N 1
ATOM 656 C CA . GLY A 1 87 ? 7.428 -8.472 -7.438 1.00 84.19 87 GLY A CA 1
ATOM 657 C C . GLY A 1 87 ? 7.730 -9.333 -8.660 1.00 84.19 87 GLY A C 1
ATOM 658 O O . GLY A 1 87 ? 7.047 -10.316 -8.953 1.00 84.19 87 GLY A O 1
ATOM 659 N N . LYS A 1 88 ? 8.775 -8.947 -9.389 1.00 76.75 88 LYS A N 1
ATOM 660 C CA . LYS A 1 88 ? 9.350 -9.752 -10.464 1.00 76.75 88 LYS A CA 1
ATOM 661 C C . LYS A 1 88 ? 10.651 -10.371 -9.985 1.00 76.75 88 LYS A C 1
ATOM 663 O O . LYS A 1 88 ? 11.552 -9.665 -9.542 1.00 76.75 88 LYS A O 1
ATOM 668 N N . PHE A 1 89 ? 10.746 -11.688 -10.110 1.00 68.69 89 PHE A N 1
ATOM 669 C CA . PHE A 1 89 ? 12.020 -12.383 -10.036 1.00 68.69 89 PHE A CA 1
ATOM 670 C C . PHE A 1 89 ? 12.617 -12.397 -11.443 1.00 68.69 89 PHE A C 1
ATOM 672 O O . PHE A 1 89 ? 12.058 -13.026 -12.341 1.00 68.69 89 PHE A O 1
ATOM 679 N N . ASN A 1 90 ? 13.709 -11.664 -11.646 1.00 62.72 90 ASN A N 1
ATOM 680 C CA . ASN A 1 90 ? 14.507 -11.805 -12.858 1.00 62.72 90 ASN A CA 1
ATOM 681 C C . ASN A 1 90 ? 15.545 -12.895 -12.570 1.00 62.72 90 ASN A C 1
ATOM 683 O O . ASN A 1 90 ? 16.448 -12.670 -11.764 1.00 62.72 90 ASN A O 1
ATOM 687 N N . ALA A 1 91 ? 15.337 -14.075 -13.157 1.00 60.03 91 ALA A N 1
ATOM 688 C CA . ALA A 1 91 ? 16.316 -15.162 -13.193 1.00 60.03 91 ALA A CA 1
ATOM 689 C C . ALA A 1 91 ? 17.382 -14.887 -14.261 1.00 60.03 91 ALA A C 1
ATOM 691 O O . ALA A 1 91 ? 17.011 -14.296 -15.305 1.00 60.03 91 ALA A O 1
#

Secondary structure (DSSP, 8-state):
----EEE-EETTEE-TTHHHHHHHHTTS--SEEEEESSSS-HHHHHHHHHHHHHTTPEEEEEE-SSS-HHHHHHHHHHHT-SEEEE-----

pLDDT: mean 93.73, std 7.89, range [60.03, 98.75]

Sequence (91 aa):
MAGLIVMLTKDDKTVANACNLFNQIKTCPLHGVGFKDIGLRYTEMQKLATAIKKSGKKFYFEIVSTEDAEKSVQKGLKLGADAIMGGKFNA

Mean predicted aligned error: 3.02 Å

Solvent-accessible surface area (backbone atoms only — not comparable to full-atom values): 5257 Å² total; per-residue (Å²): 136,91,74,60,66,53,62,43,58,54,96,93,22,17,41,84,58,36,59,60,54,44,68,74,50,60,83,54,97,57,57,25,40,28,40,44,72,41,59,59,58,69,74,56,49,45,52,38,38,49,53,42,51,75,61,74,33,44,32,37,34,34,37,77,54,89,54,57,48,67,63,51,50,54,51,35,57,75,50,60,44,77,40,78,42,81,56,48,85,86,129

Nearest PDB structures (foldseek):
  3pg8-assembly1_B  TM=6.655E-01  e=9.532E-02  Thermotoga maritima
  7ebf-assembly1_A  TM=6.139E-01  e=4.524E-02  Candida albicans
  4lda-assembly7_G  TM=6.963E-01  e=4.846E-01  Pseudomonas aeruginosa PAO1
  3hxm-assembly1_A  TM=4.863E-01  e=2.821E+00  Thermus thermophilus HB27
  3ho1-assembly1_A  TM=4.810E-01  e=6.805E+00  Thermus thermophilus HB27